Protein AF-A0ABD5DCV5-F1 (afdb_monomer_lite)

Secondary structure (DSSP, 8-state):
-EE--TT-EEEEEEESSS-EEEE-TTS-EEEEEE-TTS-SEEEE-TTS-EEEE----S-EEEEEEETTS-EEEEEEEEESS---EEEEE----S--HHHHHHHHH--HHHHHHHHHHHHH--

Sequence (122 aa):
MVPLTNGGQANIAVSNTDPNLFTVPGDRITAINSLDGGLTNQEQTDSGGAILATVSKKPFTFIVETERGLNFSIRAVPRAGSGRTIQLVSELAGTPGPAKAWEESNPYESLLVSLNRAVRQG

Radius of gyration: 21.51 Å; chains: 1; bounding box: 67×20×51 Å

InterPro domains:
  IPR010563 TraK, N-terminal [PF06586] (4-94)

pLDDT: mean 84.79, std 13.01, range [52.12, 97.12]

Foldseek 3Di:
DAEAAFVGEDEDEFEQAEKAKEDEPPWAWDDKAFDPQQWPDWAGDPVRIIITHHNDQDWGWMWTAIPLGGIYIYGYHYDHDDYYYHYYYYPPPDDDPVVVCVVVVDDPVVVVVVVVVVVVVD

Organism: Acinetobacter baumannii (NCBI:txid470)

Structure (mmCIF, N/CA/C/O backbone):
data_AF-A0ABD5DCV5-F1
#
_entry.id   AF-A0ABD5DCV5-F1
#
loop_
_atom_site.group_PDB
_atom_site.id
_atom_site.type_symbol
_atom_site.label_atom_id
_atom_site.label_alt_id
_atom_site.label_comp_id
_atom_site.label_asym_id
_atom_site.label_entity_id
_atom_site.label_seq_id
_atom_site.pdbx_PDB_ins_code
_atom_site.Cartn_x
_atom_site.Cartn_y
_atom_site.Cartn_z
_atom_site.occupancy
_atom_site.B_iso_or_equiv
_atom_site.auth_seq_id
_atom_site.auth_comp_id
_atom_site.auth_asym_id
_atom_site.auth_atom_id
_atom_site.pdbx_PDB_model_num
ATOM 1 N N . MET A 1 1 ? -3.895 -11.045 0.079 1.00 71.56 1 MET A N 1
ATOM 2 C CA . MET A 1 1 ? -3.896 -10.525 1.461 1.00 71.56 1 MET A CA 1
ATOM 3 C C . MET A 1 1 ? -2.581 -10.876 2.131 1.00 71.56 1 MET A C 1
ATOM 5 O O . MET A 1 1 ? -2.042 -11.937 1.831 1.00 71.56 1 MET A O 1
ATOM 9 N N . VAL A 1 2 ? -2.058 -9.991 2.975 1.00 78.44 2 VAL A N 1
ATOM 10 C CA . VAL A 1 2 ? -0.801 -10.180 3.709 1.00 78.44 2 VAL A CA 1
ATOM 11 C C . VAL A 1 2 ? -1.069 -9.912 5.193 1.00 78.44 2 VAL A C 1
ATOM 13 O O . VAL A 1 2 ? -1.374 -8.766 5.521 1.00 78.44 2 VAL A O 1
ATOM 16 N N . PRO A 1 3 ? -1.009 -10.933 6.068 1.00 77.94 3 PRO A N 1
ATOM 17 C CA . PRO A 1 3 ? -1.185 -10.745 7.501 1.00 77.94 3 PRO A CA 1
ATOM 18 C C . PRO A 1 3 ? 0.068 -10.107 8.112 1.00 77.94 3 PRO A C 1
ATOM 20 O O . PRO A 1 3 ? 1.186 -10.550 7.846 1.00 77.94 3 PRO A O 1
ATOM 23 N N . LEU A 1 4 ? -0.118 -9.070 8.921 1.00 77.50 4 LEU A N 1
ATOM 24 C CA . LEU A 1 4 ? 0.938 -8.305 9.574 1.00 77.50 4 LEU A CA 1
ATOM 25 C C . LEU A 1 4 ? 0.507 -7.913 10.984 1.00 77.50 4 LEU A C 1
ATOM 27 O O . LEU A 1 4 ? -0.622 -7.488 11.195 1.00 77.50 4 LEU A O 1
ATOM 31 N N . THR A 1 5 ? 1.421 -8.001 11.944 1.00 80.62 5 THR A N 1
ATOM 32 C CA . THR A 1 5 ? 1.266 -7.306 13.226 1.00 80.62 5 THR A CA 1
ATOM 33 C C . THR A 1 5 ? 1.616 -5.831 13.046 1.00 80.62 5 THR A C 1
ATOM 35 O O . THR A 1 5 ? 2.373 -5.483 12.136 1.00 80.62 5 THR A O 1
ATOM 38 N N . ASN A 1 6 ? 1.123 -4.956 13.924 1.00 78.75 6 ASN A N 1
ATOM 39 C CA . ASN A 1 6 ? 1.593 -3.570 13.960 1.00 78.75 6 ASN A CA 1
ATOM 40 C C . ASN A 1 6 ? 3.127 -3.533 14.145 1.00 78.75 6 ASN A C 1
ATOM 42 O O . ASN A 1 6 ? 3.665 -4.302 14.944 1.00 78.75 6 ASN A O 1
ATOM 46 N N . GLY A 1 7 ? 3.831 -2.706 13.372 1.00 77.94 7 GLY A N 1
ATOM 47 C CA . GLY A 1 7 ? 5.300 -2.683 13.294 1.00 77.94 7 GLY A CA 1
ATOM 48 C C . GLY A 1 7 ? 5.925 -3.855 12.530 1.00 77.94 7 GLY A C 1
ATOM 49 O O . GLY A 1 7 ? 7.148 -3.957 12.441 1.00 77.94 7 GLY A O 1
ATOM 50 N N . GLY A 1 8 ? 5.106 -4.752 11.979 1.00 84.81 8 GLY A N 1
ATOM 51 C CA . GLY A 1 8 ? 5.549 -5.924 11.238 1.00 84.81 8 GLY A CA 1
ATOM 52 C C . GLY A 1 8 ? 6.130 -5.581 9.866 1.00 84.81 8 GLY A C 1
ATOM 53 O O . GLY A 1 8 ? 5.837 -4.535 9.278 1.00 84.81 8 GLY A O 1
ATOM 54 N N . GLN A 1 9 ? 6.939 -6.505 9.336 1.00 89.12 9 GL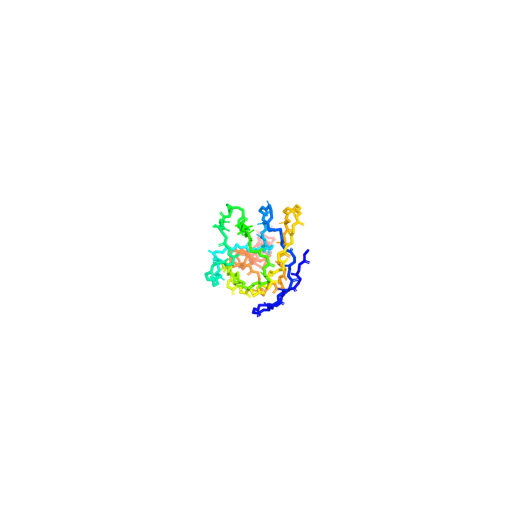N A N 1
ATOM 55 C CA . GLN A 1 9 ? 7.503 -6.407 7.991 1.00 89.12 9 GLN A CA 1
ATOM 56 C C . GLN A 1 9 ? 6.937 -7.475 7.049 1.00 89.12 9 GLN A C 1
ATOM 58 O O . GLN A 1 9 ? 6.884 -8.652 7.401 1.00 89.12 9 GLN A O 1
ATOM 63 N N . ALA A 1 10 ? 6.590 -7.081 5.820 1.00 88.19 10 ALA A N 1
ATOM 64 C CA . ALA A 1 10 ? 6.218 -8.004 4.747 1.00 88.19 10 ALA A CA 1
ATOM 65 C C . ALA A 1 10 ? 7.123 -7.872 3.523 1.00 88.19 10 ALA A C 1
ATOM 67 O O . ALA A 1 10 ? 7.481 -6.772 3.106 1.00 88.19 10 ALA A O 1
ATOM 68 N N . ASN A 1 11 ? 7.408 -9.009 2.886 1.00 92.62 11 ASN A N 1
ATOM 69 C CA . ASN A 1 11 ? 8.043 -9.067 1.572 1.00 92.62 11 ASN A CA 1
ATOM 70 C C . ASN A 1 11 ? 6.956 -9.186 0.498 1.00 92.62 11 ASN A C 1
ATOM 72 O O . ASN A 1 11 ? 6.256 -10.198 0.447 1.00 92.62 11 ASN A O 1
ATOM 76 N N . ILE A 1 12 ? 6.807 -8.176 -0.362 1.00 93.38 12 ILE A N 1
ATOM 77 C CA . ILE A 1 12 ? 5.691 -8.101 -1.316 1.00 93.38 12 ILE A CA 1
ATOM 78 C C . ILE A 1 12 ? 6.218 -7.869 -2.727 1.00 93.38 12 ILE A C 1
ATOM 80 O O . ILE A 1 12 ? 6.965 -6.928 -2.981 1.00 93.38 12 ILE A O 1
ATOM 84 N N . ALA A 1 13 ? 5.807 -8.722 -3.665 1.00 94.38 13 ALA A N 1
ATOM 85 C CA . ALA A 1 13 ? 6.066 -8.491 -5.079 1.00 94.38 13 ALA A CA 1
ATOM 86 C C . ALA A 1 13 ? 5.148 -7.379 -5.605 1.00 94.38 13 ALA A C 1
ATOM 88 O O . ALA A 1 13 ? 3.925 -7.496 -5.497 1.00 94.38 13 ALA A O 1
ATOM 89 N N . VAL A 1 14 ? 5.742 -6.345 -6.198 1.00 95.75 14 VAL A N 1
ATOM 90 C CA . VAL A 1 14 ? 5.033 -5.201 -6.793 1.00 95.75 14 VAL A CA 1
ATOM 91 C C . VAL A 1 14 ? 5.388 -5.080 -8.267 1.00 95.75 14 VAL A C 1
ATOM 93 O O . VAL A 1 14 ? 6.493 -5.455 -8.667 1.00 95.75 14 VAL A O 1
ATOM 96 N N . SER A 1 15 ? 4.466 -4.566 -9.074 1.00 96.75 15 SER A N 1
ATOM 97 C CA . SER A 1 15 ? 4.774 -4.215 -10.455 1.00 96.75 15 SER A CA 1
ATOM 98 C C . SER A 1 15 ? 5.695 -2.998 -10.507 1.00 96.75 15 SER A C 1
ATOM 100 O O . SER A 1 15 ? 5.516 -2.053 -9.737 1.00 96.75 15 SER A O 1
ATOM 102 N N . ASN A 1 16 ? 6.671 -3.032 -11.416 1.00 95.62 16 ASN A N 1
ATOM 103 C CA . ASN A 1 16 ? 7.461 -1.860 -11.796 1.00 95.62 16 ASN A CA 1
ATOM 104 C C . ASN A 1 16 ? 7.180 -1.344 -13.214 1.00 95.62 16 ASN A C 1
ATOM 106 O O . ASN A 1 16 ? 7.915 -0.5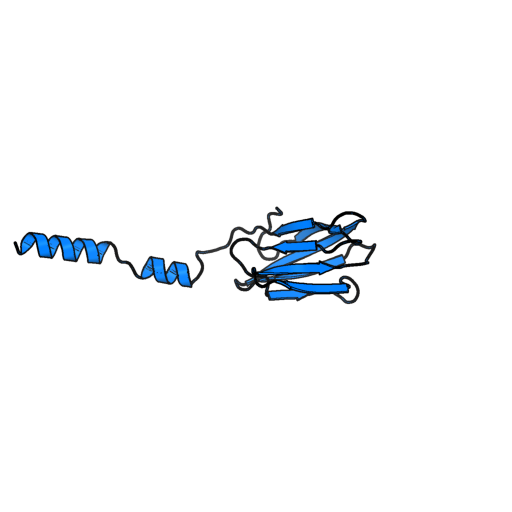01 -13.726 1.00 95.62 16 ASN A O 1
ATOM 110 N N . THR A 1 17 ? 6.152 -1.894 -13.857 1.00 96.19 17 THR A N 1
ATOM 111 C CA . THR A 1 17 ? 5.679 -1.480 -15.183 1.00 96.19 17 THR A CA 1
ATOM 112 C C . THR A 1 17 ? 4.261 -0.924 -15.142 1.00 96.19 17 THR A C 1
ATOM 114 O O . THR A 1 17 ? 3.892 -0.190 -16.047 1.00 96.19 17 THR A O 1
ATOM 117 N N . ASP A 1 18 ? 3.507 -1.221 -14.080 1.00 96.62 18 ASP A N 1
ATOM 118 C CA . ASP A 1 18 ? 2.138 -0.774 -13.843 1.00 96.62 18 ASP A CA 1
ATOM 119 C C . ASP A 1 18 ? 1.956 -0.314 -12.379 1.00 96.62 18 ASP A C 1
ATOM 121 O O . ASP A 1 18 ? 2.690 -0.765 -11.489 1.00 96.62 18 ASP A O 1
ATOM 125 N N . PRO A 1 19 ? 0.967 0.551 -12.088 1.00 96.25 19 PRO A N 1
ATOM 126 C CA . PRO A 1 19 ? 0.649 0.970 -10.724 1.00 96.25 19 PRO A CA 1
ATOM 127 C C . PRO A 1 19 ? 0.174 -0.181 -9.828 1.00 96.25 19 PRO A C 1
ATOM 129 O O . PRO A 1 19 ? -0.450 -1.141 -10.277 1.00 96.25 19 PRO A O 1
ATOM 132 N N . ASN A 1 20 ? 0.416 -0.059 -8.525 1.00 96.62 20 ASN A N 1
ATOM 133 C CA . ASN A 1 20 ? -0.030 -1.007 -7.506 1.00 96.62 20 ASN A CA 1
ATOM 134 C C . ASN A 1 20 ? -0.962 -0.300 -6.526 1.00 96.62 20 ASN A C 1
ATOM 136 O O . ASN A 1 20 ? -0.676 0.820 -6.124 1.00 96.62 20 ASN A O 1
ATOM 140 N N . LEU A 1 21 ? -2.036 -0.955 -6.101 1.00 97.12 21 LEU A N 1
ATOM 141 C CA . LEU A 1 21 ? -2.954 -0.441 -5.088 1.00 97.12 21 LEU A CA 1
ATOM 142 C C . LEU A 1 21 ? -2.715 -1.169 -3.766 1.00 97.12 21 LEU A C 1
ATOM 144 O O . LEU A 1 21 ? -2.768 -2.393 -3.719 1.00 97.12 21 LEU A O 1
ATOM 148 N N . PHE A 1 22 ? -2.509 -0.429 -2.687 1.00 96.25 22 PHE A N 1
ATOM 149 C CA . PHE A 1 22 ? -2.444 -0.947 -1.326 1.00 96.25 22 PHE A CA 1
ATOM 150 C C . PHE A 1 22 ? -3.681 -0.514 -0.549 1.00 96.25 22 PHE A C 1
ATOM 152 O O . PHE A 1 22 ? -4.135 0.618 -0.672 1.00 96.25 22 PHE A O 1
ATOM 159 N N . THR A 1 23 ? -4.230 -1.409 0.262 1.00 95.56 23 THR A N 1
ATOM 160 C CA . THR A 1 23 ? -5.413 -1.135 1.090 1.00 95.56 23 THR A CA 1
ATOM 161 C C . THR A 1 23 ? -5.264 -1.796 2.451 1.00 95.56 23 THR A C 1
ATOM 163 O O . THR A 1 23 ? -4.744 -2.913 2.525 1.00 95.56 23 THR A O 1
ATOM 166 N N . VAL A 1 24 ? -5.791 -1.165 3.496 1.00 93.19 24 VAL A N 1
ATOM 167 C CA . VAL A 1 24 ? -5.899 -1.739 4.842 1.00 93.19 24 VAL A CA 1
ATOM 168 C C . VAL A 1 24 ? -7.390 -1.872 5.163 1.00 93.19 24 VAL A C 1
ATOM 170 O O . VAL A 1 24 ? -8.075 -0.857 5.249 1.00 93.19 24 VAL A O 1
ATOM 173 N N . PRO A 1 25 ? -7.957 -3.086 5.268 1.00 90.31 25 PRO A N 1
ATOM 174 C CA . PRO A 1 25 ? -9.384 -3.238 5.538 1.00 90.31 25 PRO A CA 1
ATOM 175 C C . PRO A 1 25 ? -9.792 -2.569 6.855 1.00 90.31 25 PRO A C 1
ATOM 177 O O . PRO A 1 25 ? -9.188 -2.833 7.888 1.00 90.31 25 PRO A O 1
ATOM 180 N N . GLY A 1 26 ? -10.838 -1.739 6.828 1.00 88.62 26 GLY A N 1
ATOM 181 C CA . GLY A 1 26 ? -11.347 -1.058 8.027 1.00 88.62 26 GLY A CA 1
ATOM 182 C C . GLY A 1 26 ? -10.473 0.097 8.536 1.00 88.62 26 GLY A C 1
ATOM 183 O O . GLY A 1 26 ? -10.653 0.529 9.680 1.00 88.62 26 GLY A O 1
ATOM 184 N N . ASP A 1 27 ? -9.545 0.576 7.706 1.00 91.56 27 ASP A N 1
ATOM 185 C CA . ASP A 1 27 ? -8.634 1.678 8.005 1.00 91.56 27 ASP A CA 1
ATOM 186 C C . ASP A 1 27 ? -8.309 2.484 6.733 1.00 91.56 27 ASP A C 1
ATOM 188 O O . ASP A 1 27 ? -8.607 2.059 5.614 1.00 91.56 27 ASP A O 1
ATOM 192 N N . ARG A 1 28 ? -7.696 3.655 6.905 1.00 94.81 28 ARG A N 1
ATOM 193 C CA . ARG A 1 28 ? -7.270 4.556 5.831 1.00 94.81 28 ARG A CA 1
ATOM 194 C C . ARG A 1 28 ? -5.759 4.710 5.865 1.00 94.81 28 ARG A C 1
ATOM 196 O O . ARG A 1 28 ? -5.204 5.051 6.901 1.00 94.81 28 ARG A O 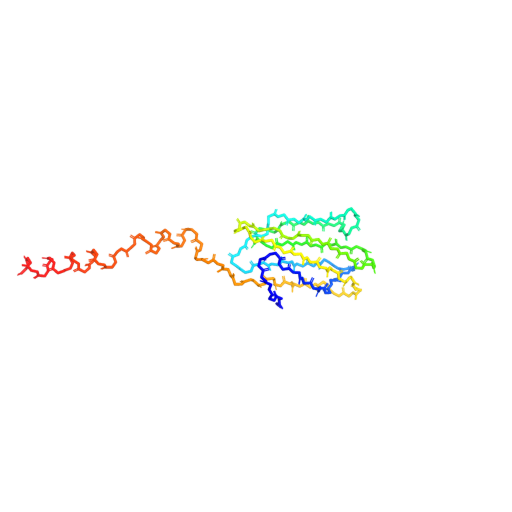1
ATOM 203 N N . ILE A 1 29 ? -5.095 4.512 4.731 1.00 95.38 29 ILE A N 1
ATOM 204 C CA . ILE A 1 29 ? -3.684 4.874 4.569 1.00 95.38 29 ILE A CA 1
ATOM 205 C C . ILE A 1 29 ? -3.589 6.401 4.511 1.00 95.38 29 ILE A C 1
ATOM 207 O O . ILE A 1 29 ? -4.305 7.049 3.750 1.00 95.38 29 ILE A O 1
ATOM 211 N N . THR A 1 30 ? -2.728 6.976 5.346 1.00 95.56 30 THR A N 1
ATOM 212 C CA . THR A 1 30 ? -2.557 8.431 5.480 1.00 95.56 30 THR A CA 1
ATOM 213 C C . THR A 1 30 ? -1.185 8.894 5.020 1.00 95.56 30 THR A C 1
ATOM 215 O O . THR A 1 30 ? -1.061 10.006 4.510 1.00 95.56 30 THR A O 1
ATOM 218 N N . ALA A 1 31 ? -0.164 8.041 5.130 1.00 94.38 31 ALA A N 1
ATOM 219 C CA . ALA A 1 31 ? 1.169 8.348 4.635 1.00 94.38 31 ALA A CA 1
ATOM 220 C C . ALA A 1 31 ? 1.878 7.113 4.079 1.00 94.38 31 ALA A C 1
ATOM 222 O O . ALA A 1 31 ? 1.669 5.977 4.519 1.00 94.38 31 ALA A O 1
ATOM 223 N N . ILE A 1 32 ? 2.744 7.368 3.097 1.00 94.19 32 ILE A N 1
ATOM 224 C CA . ILE A 1 32 ? 3.726 6.410 2.606 1.00 94.19 32 ILE A CA 1
ATOM 225 C C . ILE A 1 32 ? 5.087 7.089 2.618 1.00 94.19 32 ILE A C 1
ATOM 227 O O . ILE A 1 32 ? 5.274 8.151 2.034 1.00 94.19 32 ILE A O 1
ATOM 231 N N . ASN A 1 33 ? 6.037 6.457 3.299 1.00 91.38 33 ASN A N 1
ATOM 232 C CA . ASN A 1 33 ? 7.370 6.998 3.510 1.00 91.38 33 ASN A CA 1
ATOM 233 C C . ASN A 1 33 ? 8.404 6.022 2.943 1.00 91.38 33 ASN A C 1
ATOM 235 O O . ASN A 1 33 ? 8.578 4.915 3.447 1.00 91.38 33 ASN A O 1
ATOM 239 N N . SER A 1 34 ? 9.101 6.422 1.884 1.00 89.31 34 SER A N 1
ATOM 240 C CA . SER A 1 34 ? 10.200 5.659 1.280 1.00 89.31 34 SER A CA 1
ATOM 241 C C . SER A 1 34 ? 11.464 6.502 1.300 1.00 89.31 34 SER A C 1
ATOM 243 O O . SER A 1 34 ? 11.396 7.713 1.120 1.00 89.31 34 SER A O 1
ATOM 245 N N . LEU A 1 35 ? 12.621 5.854 1.437 1.00 82.94 35 LEU A N 1
ATOM 246 C CA . LEU A 1 35 ? 13.893 6.504 1.123 1.00 82.94 35 LEU A CA 1
ATOM 247 C C . LEU A 1 35 ? 13.943 6.857 -0.373 1.00 82.94 35 LEU A C 1
ATOM 249 O O . LEU A 1 35 ? 13.343 6.153 -1.202 1.00 82.94 35 LEU A O 1
ATOM 253 N N . ASP A 1 36 ? 14.642 7.949 -0.690 1.00 67.62 36 ASP A N 1
ATOM 254 C CA . ASP A 1 36 ? 14.652 8.571 -2.015 1.00 67.62 36 ASP A CA 1
ATOM 255 C C . ASP A 1 36 ? 14.964 7.571 -3.140 1.00 67.62 36 ASP A C 1
ATOM 257 O O . ASP A 1 36 ? 15.942 6.822 -3.102 1.00 67.62 36 ASP A O 1
ATOM 261 N N . GLY A 1 37 ? 14.103 7.569 -4.164 1.00 74.31 37 GLY A N 1
ATOM 262 C CA . GLY A 1 37 ? 14.270 6.794 -5.400 1.00 74.31 37 GLY A CA 1
ATOM 263 C C . GLY A 1 37 ? 13.572 5.430 -5.443 1.00 74.31 37 GLY A C 1
ATOM 264 O O . GLY A 1 37 ? 13.549 4.800 -6.501 1.00 74.31 37 GLY A O 1
ATOM 265 N N . GLY A 1 38 ? 12.973 4.966 -4.339 1.00 82.75 38 GLY A N 1
ATOM 266 C CA . GLY A 1 38 ? 12.194 3.720 -4.324 1.00 82.75 38 GLY A CA 1
ATOM 267 C C . GLY A 1 38 ? 10.858 3.825 -5.067 1.00 82.75 38 GLY A C 1
ATOM 268 O O . GLY A 1 38 ? 10.461 2.900 -5.776 1.00 82.75 38 GLY A O 1
ATOM 269 N N . LEU A 1 39 ? 10.181 4.967 -4.950 1.00 91.38 39 LEU A N 1
ATOM 270 C CA . LEU A 1 39 ? 8.850 5.220 -5.502 1.00 91.38 39 LEU A CA 1
ATOM 271 C C . LEU A 1 39 ? 8.892 6.418 -6.450 1.00 91.38 39 LEU A C 1
ATOM 273 O O . LEU A 1 39 ? 9.547 7.416 -6.162 1.00 91.38 39 LEU A O 1
ATOM 277 N N . THR A 1 40 ? 8.188 6.315 -7.575 1.00 91.75 40 THR A N 1
ATOM 278 C CA . THR A 1 40 ? 8.058 7.393 -8.569 1.00 91.75 40 THR A CA 1
ATOM 279 C C . THR A 1 40 ? 6.730 8.128 -8.471 1.00 91.75 40 THR A C 1
ATOM 281 O O . THR A 1 40 ? 6.641 9.265 -8.917 1.00 91.75 40 THR A O 1
ATOM 284 N N . ASN A 1 41 ? 5.702 7.489 -7.910 1.00 91.44 41 ASN A N 1
ATOM 285 C CA . ASN A 1 41 ? 4.431 8.129 -7.591 1.00 91.44 41 ASN A CA 1
ATOM 286 C C . ASN A 1 41 ? 3.800 7.462 -6.362 1.00 91.44 41 ASN A C 1
ATOM 288 O O . ASN A 1 41 ? 3.957 6.252 -6.163 1.00 91.44 41 ASN A O 1
ATOM 292 N N . GLN A 1 42 ? 3.109 8.267 -5.560 1.00 93.19 42 GLN A N 1
ATOM 293 C CA . GLN A 1 42 ? 2.388 7.878 -4.358 1.00 93.19 42 GLN A CA 1
ATOM 294 C C . GLN A 1 42 ? 1.130 8.744 -4.267 1.00 93.19 42 GLN A C 1
ATOM 296 O O . GLN A 1 42 ? 1.225 9.962 -4.140 1.00 93.19 42 GLN A O 1
ATOM 301 N N . GLU A 1 43 ? -0.039 8.122 -4.332 1.00 95.06 43 GLU A N 1
ATOM 302 C CA . GLU A 1 43 ? -1.321 8.825 -4.333 1.00 95.06 43 GLU A CA 1
ATOM 303 C C . GLU A 1 43 ? -2.278 8.154 -3.352 1.00 95.06 43 GLU A C 1
ATOM 305 O O . GLU A 1 43 ? -2.492 6.944 -3.416 1.00 95.06 43 GLU A O 1
ATOM 310 N N . GLN A 1 44 ? -2.862 8.929 -2.440 1.00 95.62 44 GLN A N 1
ATOM 311 C CA . GLN A 1 44 ? -3.924 8.431 -1.569 1.00 95.62 44 GLN A CA 1
ATOM 312 C C . GLN A 1 44 ? -5.253 8.460 -2.321 1.00 95.62 44 GLN A C 1
ATOM 314 O O . GLN A 1 44 ? -5.570 9.427 -3.004 1.00 95.62 44 GLN A O 1
ATOM 319 N N . THR A 1 45 ? -6.040 7.402 -2.177 1.00 94.81 45 THR A N 1
ATOM 320 C CA . THR A 1 45 ? -7.367 7.285 -2.793 1.00 94.81 45 THR A CA 1
ATOM 321 C C . THR A 1 45 ? -8.452 7.754 -1.828 1.00 94.81 45 THR A C 1
ATOM 323 O O . THR A 1 45 ? -8.339 7.571 -0.611 1.00 94.81 45 THR A O 1
ATOM 326 N N . ASP A 1 46 ? -9.576 8.239 -2.356 1.00 92.69 46 ASP A N 1
ATOM 327 C CA . ASP A 1 46 ? -10.741 8.617 -1.541 1.00 92.69 46 ASP A CA 1
ATOM 328 C C . ASP A 1 46 ? -11.262 7.445 -0.693 1.00 92.69 46 ASP A C 1
ATOM 330 O O . ASP A 1 46 ? -11.645 7.617 0.469 1.00 92.69 46 ASP A O 1
ATOM 334 N N . SER A 1 47 ? -11.168 6.225 -1.236 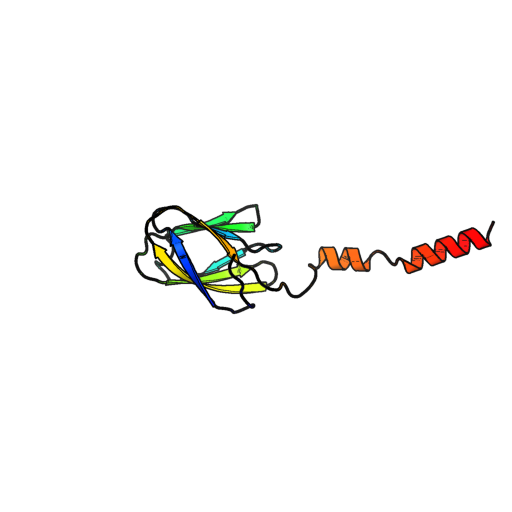1.00 91.25 47 SER A N 1
ATOM 335 C CA . SER A 1 47 ? -11.521 4.969 -0.560 1.00 91.25 47 SER A CA 1
ATOM 336 C C . SER A 1 47 ? -10.594 4.564 0.594 1.00 91.25 47 SER A C 1
ATOM 338 O O . SER A 1 47 ? -10.869 3.578 1.269 1.00 91.25 47 SER A O 1
ATOM 340 N N . GLY A 1 48 ? -9.500 5.294 0.826 1.00 92.75 48 GLY A N 1
ATOM 341 C CA . GLY A 1 48 ? -8.561 5.051 1.925 1.00 92.75 48 GLY A CA 1
ATOM 342 C C . GLY A 1 48 ? -7.446 4.045 1.631 1.00 92.75 48 GLY A C 1
ATOM 343 O O . GLY A 1 48 ? -6.687 3.690 2.529 1.00 92.75 48 GLY A O 1
ATOM 344 N N . GLY A 1 49 ? -7.314 3.592 0.385 1.00 95.88 49 GLY A N 1
ATOM 345 C CA . GLY A 1 49 ? -6.109 2.922 -0.109 1.00 95.88 49 GLY A CA 1
ATOM 346 C C . GLY A 1 49 ? -5.080 3.903 -0.670 1.00 95.88 49 GLY A C 1
ATOM 347 O O . GLY A 1 49 ? -5.350 5.097 -0.764 1.00 95.88 49 GLY A O 1
ATOM 348 N N . ALA A 1 50 ? -3.945 3.380 -1.122 1.00 96.50 50 ALA A N 1
ATOM 349 C CA . ALA A 1 50 ? -2.862 4.146 -1.721 1.00 96.50 50 ALA A CA 1
ATOM 350 C C . ALA A 1 50 ? -2.365 3.500 -3.019 1.00 96.50 50 ALA A C 1
ATOM 352 O O . ALA A 1 50 ? -2.063 2.304 -3.052 1.00 96.50 50 ALA A O 1
ATOM 353 N N . ILE A 1 51 ? -2.259 4.290 -4.083 1.00 96.75 51 ILE A N 1
ATOM 354 C CA . ILE A 1 51 ? -1.680 3.895 -5.364 1.00 96.75 51 ILE A CA 1
ATOM 355 C C . ILE A 1 51 ? -0.185 4.214 -5.350 1.00 96.75 51 ILE A C 1
ATOM 357 O O . ILE A 1 51 ? 0.242 5.307 -4.985 1.00 96.75 51 ILE A O 1
ATOM 361 N N . LEU A 1 52 ? 0.616 3.239 -5.765 1.00 94.94 52 LEU A N 1
ATOM 362 C CA . LEU A 1 52 ? 2.069 3.274 -5.749 1.00 94.94 52 LEU A CA 1
ATOM 363 C C . LEU A 1 52 ? 2.630 2.871 -7.107 1.00 94.94 52 LEU A C 1
ATOM 365 O O . LEU A 1 52 ? 2.346 1.782 -7.614 1.00 94.94 52 LEU A O 1
ATOM 369 N N . ALA A 1 53 ? 3.499 3.715 -7.655 1.00 95.31 53 ALA A N 1
ATOM 370 C CA . ALA A 1 53 ? 4.299 3.392 -8.827 1.00 95.31 53 ALA A CA 1
ATOM 371 C C . ALA A 1 53 ? 5.787 3.382 -8.471 1.00 95.31 53 ALA A C 1
ATOM 373 O O . ALA A 1 53 ? 6.274 4.190 -7.677 1.00 95.31 53 ALA A O 1
ATOM 374 N N . THR A 1 54 ? 6.521 2.463 -9.087 1.00 94.56 54 THR A N 1
ATOM 375 C CA . THR A 1 54 ? 7.976 2.386 -9.000 1.00 94.56 54 THR A CA 1
ATOM 376 C C . THR A 1 54 ? 8.528 1.962 -10.347 1.00 94.56 54 THR A C 1
ATOM 378 O O . THR A 1 54 ? 7.933 1.135 -11.026 1.00 94.56 54 THR A O 1
ATOM 381 N N . VAL A 1 55 ? 9.688 2.492 -10.721 1.00 94.62 55 VAL A N 1
ATOM 382 C CA . VAL A 1 55 ? 10.492 1.979 -11.845 1.00 94.62 55 VAL A CA 1
ATOM 383 C C . VAL A 1 55 ? 11.748 1.259 -11.349 1.00 94.62 55 VAL A C 1
ATOM 385 O O . VAL A 1 55 ? 12.603 0.852 -12.141 1.00 94.62 55 VAL A O 1
ATOM 388 N N . SER A 1 56 ? 11.884 1.096 -10.026 1.00 94.00 56 SER A N 1
ATOM 389 C CA . SER A 1 56 ? 13.026 0.418 -9.429 1.00 94.00 56 SER A CA 1
ATOM 390 C C . SER A 1 56 ? 13.091 -1.033 -9.902 1.00 94.00 56 SER A C 1
ATOM 392 O O . SER A 1 56 ? 12.083 -1.706 -10.122 1.00 94.00 56 SER A O 1
ATOM 394 N N . LYS A 1 57 ? 14.317 -1.531 -10.051 1.00 93.88 57 LYS A N 1
ATOM 395 C CA . LYS A 1 57 ? 14.612 -2.948 -10.316 1.00 93.88 57 LYS A CA 1
ATOM 396 C C . LYS A 1 57 ? 15.216 -3.647 -9.099 1.00 93.88 57 LYS A C 1
ATOM 398 O O . LYS A 1 57 ? 15.446 -4.851 -9.135 1.00 93.88 57 LYS A O 1
ATOM 403 N N . LYS A 1 58 ? 15.513 -2.895 -8.036 1.00 93.69 58 LYS A N 1
ATOM 404 C CA . LYS A 1 58 ? 16.108 -3.409 -6.801 1.00 93.69 58 LYS A CA 1
ATOM 405 C C . LYS A 1 58 ? 15.048 -3.433 -5.704 1.00 93.69 58 LYS A C 1
ATOM 407 O O . LYS A 1 58 ? 14.246 -2.501 -5.645 1.00 93.69 58 LYS A O 1
ATOM 412 N N . PRO A 1 59 ? 15.048 -4.450 -4.826 1.00 94.56 59 PRO A N 1
ATOM 413 C CA . PRO A 1 59 ? 14.209 -4.420 -3.643 1.00 94.56 59 PRO A CA 1
ATOM 414 C C . PRO A 1 59 ? 14.476 -3.168 -2.810 1.00 94.56 59 PRO A C 1
ATOM 416 O O . PRO A 1 59 ? 15.630 -2.775 -2.638 1.00 94.56 59 PRO A O 1
ATOM 419 N N . PHE A 1 60 ? 13.415 -2.571 -2.287 1.00 94.81 60 PHE A N 1
ATOM 420 C CA . PHE A 1 60 ? 13.481 -1.399 -1.420 1.00 94.81 60 PHE A CA 1
ATOM 421 C C . PHE A 1 60 ? 12.407 -1.501 -0.341 1.00 94.81 60 PHE A C 1
ATOM 423 O O . PHE A 1 60 ? 11.498 -2.328 -0.440 1.00 94.81 60 PHE A O 1
ATOM 430 N N . THR A 1 61 ? 12.529 -0.676 0.692 1.00 93.50 61 THR A N 1
ATOM 431 C CA . THR A 1 61 ? 11.585 -0.659 1.807 1.00 93.50 61 THR A CA 1
ATOM 432 C C . THR A 1 61 ? 10.868 0.678 1.855 1.00 93.50 61 THR A C 1
ATOM 434 O O . THR A 1 61 ? 11.505 1.720 1.704 1.00 93.50 61 THR A O 1
ATOM 437 N N . PHE A 1 62 ? 9.564 0.637 2.098 1.00 94.69 62 PHE A N 1
ATOM 438 C CA . PHE A 1 62 ? 8.766 1.805 2.440 1.00 94.69 62 PHE A CA 1
ATOM 439 C C . PHE A 1 62 ? 7.877 1.498 3.644 1.00 94.69 62 PHE A C 1
ATOM 441 O O . PHE A 1 62 ? 7.571 0.338 3.927 1.00 94.69 62 PHE A O 1
ATOM 448 N N . ILE A 1 63 ? 7.488 2.544 4.359 1.00 93.75 63 ILE A N 1
ATOM 449 C CA . ILE A 1 63 ? 6.599 2.484 5.511 1.00 93.75 63 ILE A CA 1
ATOM 450 C C . ILE A 1 63 ? 5.207 2.932 5.079 1.00 93.75 63 ILE A C 1
ATOM 452 O O . ILE A 1 63 ? 5.073 3.902 4.335 1.00 93.75 63 ILE A O 1
ATOM 456 N N . VAL A 1 64 ? 4.190 2.211 5.540 1.00 94.81 64 VAL A N 1
ATOM 457 C CA . VAL A 1 64 ? 2.775 2.571 5.404 1.00 94.81 64 VAL A CA 1
ATOM 458 C C . VAL A 1 64 ? 2.261 2.967 6.775 1.00 94.81 64 VAL A C 1
ATOM 460 O O . VAL A 1 64 ? 2.400 2.193 7.721 1.00 94.81 64 VAL A O 1
ATOM 463 N N . GLU A 1 65 ? 1.648 4.140 6.862 1.00 94.31 65 GLU A N 1
ATOM 464 C CA . GLU A 1 65 ? 0.992 4.642 8.068 1.00 94.31 65 GLU A CA 1
ATOM 465 C C . GLU A 1 65 ? -0.504 4.797 7.810 1.00 94.31 65 GLU A C 1
ATOM 467 O O . GLU A 1 65 ? -0.937 5.127 6.700 1.00 94.31 65 GLU A O 1
ATOM 472 N N . THR A 1 66 ? -1.292 4.529 8.842 1.00 94.12 66 THR A N 1
ATOM 473 C CA . THR A 1 66 ? -2.753 4.529 8.771 1.00 94.12 66 THR A CA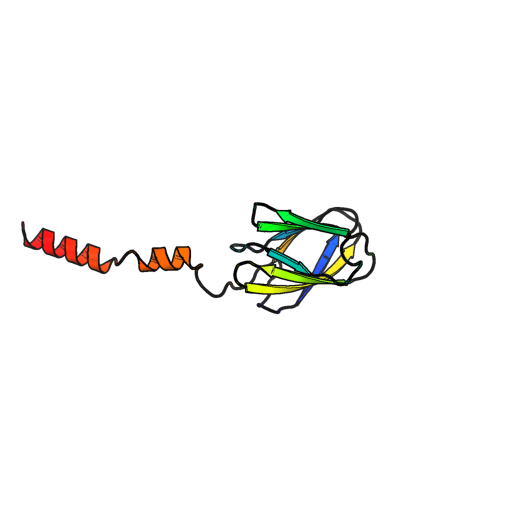 1
ATOM 474 C C . THR A 1 66 ? -3.370 5.487 9.779 1.00 94.12 66 THR A C 1
ATOM 476 O O . THR A 1 66 ? -2.747 5.855 10.776 1.00 94.12 66 THR A O 1
ATOM 479 N N . GLU A 1 67 ? -4.623 5.863 9.545 1.00 92.75 67 GLU A N 1
ATOM 480 C CA . GLU A 1 67 ? -5.394 6.757 10.406 1.00 92.75 67 GLU A CA 1
ATOM 481 C C . GLU A 1 67 ? -5.570 6.193 11.822 1.00 92.75 67 GLU A C 1
ATOM 483 O O . GLU A 1 67 ? -5.524 6.942 12.797 1.00 92.75 67 GLU A O 1
ATOM 488 N N . ARG A 1 68 ? -5.698 4.868 11.968 1.00 88.81 68 ARG A N 1
ATOM 489 C CA . ARG A 1 68 ? -5.848 4.221 13.283 1.00 88.81 68 ARG A CA 1
ATOM 490 C C . ARG A 1 68 ? -4.515 3.876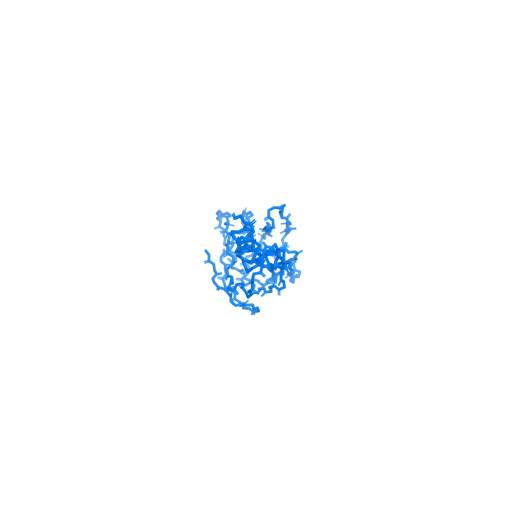 13.957 1.00 88.81 68 ARG A C 1
ATOM 492 O O . ARG A 1 68 ? -4.508 3.165 14.962 1.00 88.81 68 ARG A O 1
ATOM 499 N N . GLY A 1 69 ? -3.396 4.388 13.443 1.00 87.38 69 GLY A N 1
ATOM 500 C CA . GLY A 1 69 ? -2.076 4.277 14.070 1.00 87.38 69 GLY A CA 1
ATOM 501 C C . GLY A 1 69 ? -1.339 2.960 13.810 1.00 87.38 69 GLY A C 1
ATOM 502 O O . GLY A 1 69 ? -0.336 2.683 14.473 1.00 87.38 69 GLY A O 1
ATOM 503 N N . LEU A 1 70 ? -1.798 2.145 12.854 1.00 89.62 70 LEU A N 1
ATOM 504 C CA . LEU A 1 70 ? -1.024 1.007 12.359 1.00 89.62 70 LEU A CA 1
ATOM 505 C C . LEU A 1 70 ? 0.122 1.507 11.481 1.00 89.62 70 LEU A C 1
ATOM 507 O O . LEU A 1 70 ? -0.073 2.369 10.619 1.00 89.62 70 LEU A O 1
ATOM 511 N N . ASN A 1 71 ? 1.297 0.923 11.686 1.00 91.19 71 ASN A N 1
ATOM 512 C CA . ASN A 1 71 ? 2.483 1.122 10.873 1.00 91.19 71 ASN A CA 1
ATOM 513 C C . ASN A 1 71 ? 2.969 -0.223 10.318 1.00 91.19 71 ASN A C 1
ATOM 515 O O . ASN A 1 71 ? 3.072 -1.220 11.033 1.00 91.19 71 ASN A O 1
ATOM 519 N N . PHE A 1 72 ? 3.264 -0.257 9.020 1.00 91.25 72 PHE A N 1
ATOM 520 C CA . PHE A 1 72 ? 3.752 -1.454 8.337 1.00 91.25 72 PHE A CA 1
ATOM 521 C C . PHE A 1 72 ? 5.041 -1.156 7.589 1.00 91.25 72 PHE A C 1
ATOM 523 O O . PHE A 1 72 ? 5.127 -0.175 6.855 1.00 91.25 72 PHE A O 1
ATOM 530 N N . SER A 1 73 ? 6.022 -2.046 7.715 1.00 93.44 73 SER A N 1
ATOM 531 C CA . SER A 1 73 ? 7.231 -2.019 6.896 1.00 93.44 73 SER A CA 1
ATOM 532 C C . SER A 1 73 ? 7.055 -2.939 5.691 1.00 93.44 73 SER A C 1
ATOM 534 O O . SER A 1 73 ? 6.888 -4.150 5.825 1.00 93.44 73 SER A O 1
ATOM 536 N N . ILE A 1 74 ? 7.085 -2.391 4.481 1.00 94.31 74 ILE A N 1
ATOM 537 C CA . ILE A 1 74 ? 6.930 -3.171 3.254 1.00 94.31 74 ILE A CA 1
ATOM 538 C C . ILE A 1 74 ? 8.264 -3.227 2.529 1.00 94.31 74 ILE A C 1
ATOM 540 O O . ILE A 1 74 ? 8.737 -2.227 1.996 1.00 94.31 74 ILE A O 1
ATOM 544 N N . ARG A 1 75 ? 8.854 -4.422 2.450 1.00 94.44 75 ARG A N 1
ATOM 545 C CA . ARG A 1 75 ? 9.959 -4.704 1.536 1.00 94.44 75 ARG A CA 1
ATOM 546 C C . ARG A 1 75 ? 9.381 -5.067 0.170 1.00 94.44 75 ARG A C 1
ATOM 548 O O . ARG A 1 75 ? 9.006 -6.214 -0.090 1.00 94.44 75 ARG A O 1
ATOM 555 N N . ALA A 1 76 ? 9.315 -4.078 -0.708 1.00 94.38 76 ALA A N 1
ATOM 556 C CA . ALA A 1 76 ? 8.918 -4.261 -2.091 1.00 94.38 76 ALA A CA 1
ATOM 557 C C . ALA A 1 76 ? 9.981 -5.044 -2.866 1.00 94.38 76 ALA A C 1
ATOM 559 O O . ALA A 1 76 ? 11.174 -4.747 -2.797 1.00 94.38 76 ALA A O 1
ATOM 560 N N . VAL A 1 77 ? 9.535 -6.022 -3.652 1.00 95.94 77 VAL A N 1
ATOM 561 C CA . VAL A 1 77 ? 10.344 -6.765 -4.623 1.00 95.94 77 VAL A CA 1
ATOM 562 C C . VAL A 1 77 ? 9.780 -6.468 -6.015 1.00 95.94 77 VAL A C 1
ATOM 564 O O . VAL A 1 77 ? 8.831 -7.136 -6.437 1.00 95.94 77 VAL A O 1
ATOM 567 N N . PRO A 1 78 ? 10.314 -5.457 -6.721 1.00 95.44 78 PRO A N 1
ATOM 568 C CA . PRO A 1 78 ? 9.776 -5.040 -8.009 1.00 95.44 78 PRO A CA 1
ATOM 569 C C . PRO A 1 78 ? 9.938 -6.122 -9.082 1.00 95.44 78 PRO A C 1
ATOM 571 O O . PRO A 1 78 ? 10.991 -6.759 -9.178 1.00 95.44 78 PRO A O 1
ATOM 574 N N . ARG A 1 79 ? 8.900 -6.338 -9.894 1.00 95.31 79 ARG A N 1
ATOM 575 C CA . ARG A 1 79 ? 8.891 -7.269 -11.031 1.00 95.31 79 ARG A CA 1
ATOM 576 C C . ARG A 1 79 ? 8.096 -6.674 -12.190 1.00 95.31 79 ARG A C 1
ATOM 578 O O . ARG A 1 79 ? 7.090 -6.014 -11.960 1.00 95.31 79 ARG A O 1
ATOM 585 N N . ALA A 1 80 ? 8.512 -6.958 -13.421 1.00 95.44 80 ALA A N 1
ATOM 586 C CA . ALA A 1 80 ? 7.730 -6.586 -14.595 1.00 95.44 80 ALA A CA 1
ATOM 587 C C . ALA A 1 80 ? 6.434 -7.408 -14.654 1.00 95.44 80 ALA A C 1
ATOM 589 O O . ALA A 1 80 ? 6.442 -8.606 -14.352 1.00 95.44 80 ALA A O 1
ATOM 590 N N . GLY A 1 81 ? 5.339 -6.768 -15.056 1.00 93.12 81 GLY A N 1
ATOM 591 C CA . GLY A 1 81 ? 4.029 -7.394 -15.210 1.00 93.12 81 GLY A CA 1
ATOM 592 C C . GLY A 1 81 ? 2.895 -6.517 -14.696 1.00 93.12 81 GLY A C 1
ATOM 593 O O . GLY A 1 81 ? 3.107 -5.370 -14.315 1.00 93.12 81 GLY A O 1
ATOM 594 N N . SER A 1 82 ? 1.690 -7.078 -14.659 1.00 94.19 82 SER A N 1
ATOM 595 C CA . SER A 1 82 ? 0.493 -6.334 -14.272 1.00 94.19 82 SER A CA 1
ATOM 596 C C . SER A 1 82 ? 0.544 -5.826 -12.835 1.00 94.19 82 SER A C 1
ATOM 598 O O . SER A 1 82 ? 0.999 -6.524 -11.919 1.00 94.19 82 SER A O 1
ATOM 600 N N . GLY A 1 83 ? 0.014 -4.618 -12.660 1.00 92.56 83 GLY A N 1
ATOM 601 C CA . GLY A 1 83 ? -0.261 -4.001 -11.372 1.00 92.56 83 GLY A CA 1
ATOM 602 C C . GLY A 1 83 ? -1.091 -4.908 -10.470 1.00 92.56 83 GLY A C 1
ATOM 603 O O . GLY A 1 83 ? -1.851 -5.761 -10.938 1.00 92.56 83 GLY A O 1
ATOM 604 N N . ARG A 1 84 ? -0.927 -4.760 -9.156 1.00 91.81 84 ARG A N 1
ATOM 605 C CA . ARG A 1 84 ? -1.615 -5.606 -8.173 1.00 91.81 84 ARG A CA 1
ATOM 606 C C . ARG A 1 84 ? -2.356 -4.778 -7.145 1.00 91.81 84 ARG A C 1
ATOM 608 O O . ARG A 1 84 ? -1.901 -3.702 -6.771 1.00 91.81 84 ARG A O 1
ATOM 615 N N . THR A 1 85 ? -3.445 -5.345 -6.636 1.00 94.19 85 THR A N 1
ATOM 616 C CA . THR A 1 85 ? -4.114 -4.875 -5.422 1.00 94.19 85 THR A CA 1
ATOM 617 C C . THR A 1 85 ? -3.660 -5.721 -4.237 1.00 94.19 85 THR A C 1
ATOM 619 O O . THR A 1 85 ? -3.799 -6.946 -4.236 1.00 94.19 85 THR A O 1
ATOM 622 N N . ILE A 1 86 ? -3.099 -5.072 -3.224 1.00 94.44 86 ILE A N 1
ATOM 623 C CA . ILE A 1 86 ? -2.527 -5.685 -2.035 1.00 94.44 86 ILE A CA 1
ATOM 624 C C . ILE A 1 86 ? -3.327 -5.240 -0.815 1.00 94.44 86 ILE A C 1
ATOM 626 O O . ILE A 1 86 ? -3.334 -4.072 -0.440 1.00 94.44 86 ILE A O 1
ATOM 630 N N . GLN A 1 87 ? -3.960 -6.207 -0.157 1.00 93.12 87 GLN A N 1
ATOM 631 C CA . GLN A 1 87 ? -4.608 -5.996 1.134 1.00 93.12 87 GLN A CA 1
ATOM 632 C C . GLN A 1 87 ? -3.632 -6.320 2.265 1.00 93.12 87 GLN A C 1
ATOM 634 O O . GLN A 1 87 ? -3.222 -7.480 2.395 1.00 93.12 87 GLN A O 1
ATOM 639 N N . LEU A 1 88 ? -3.274 -5.311 3.057 1.00 89.25 88 LEU A N 1
ATOM 640 C CA . LEU A 1 88 ? -2.513 -5.444 4.297 1.00 89.25 88 LEU A CA 1
ATOM 641 C C . LEU A 1 88 ? -3.510 -5.674 5.430 1.00 89.25 88 LEU A C 1
ATOM 643 O O . LEU A 1 88 ? -4.375 -4.837 5.672 1.00 89.25 88 LEU A O 1
ATOM 647 N N . VAL A 1 89 ? -3.432 -6.828 6.080 1.00 83.69 89 VAL A N 1
ATOM 648 C CA . VAL A 1 89 ? -4.386 -7.225 7.116 1.00 83.69 89 VAL A CA 1
ATOM 649 C C . VAL A 1 89 ? -3.643 -7.289 8.435 1.00 83.69 89 VAL A C 1
ATOM 651 O O . VAL A 1 89 ? -2.697 -8.055 8.566 1.00 83.69 89 VAL A O 1
ATOM 654 N N . SER A 1 90 ? -4.082 -6.502 9.408 1.00 75.31 90 SER A N 1
ATOM 655 C CA . SER A 1 90 ? -3.670 -6.643 10.801 1.00 75.31 90 SER A CA 1
ATOM 656 C C . SER A 1 90 ? -4.871 -7.078 11.616 1.00 75.31 90 SER A C 1
ATOM 658 O O . SER A 1 90 ? -6.003 -6.722 11.283 1.00 75.31 90 SER A O 1
ATOM 660 N N . GLU A 1 91 ? -4.631 -7.805 12.705 1.00 64.12 91 GLU A N 1
ATOM 661 C CA . GLU A 1 91 ? -5.616 -7.882 13.778 1.00 64.12 91 GLU A CA 1
ATOM 662 C C . GLU A 1 91 ? -5.763 -6.457 14.317 1.00 64.12 91 GLU A C 1
ATOM 664 O O . GLU A 1 91 ? -4.898 -5.944 15.026 1.00 64.12 91 GLU A O 1
ATOM 669 N N . LEU A 1 92 ? -6.777 -5.742 13.832 1.00 55.88 92 LEU A N 1
ATOM 670 C CA . LEU A 1 92 ? -7.095 -4.401 14.294 1.00 55.88 92 LEU A CA 1
ATOM 671 C C . LEU A 1 92 ? -7.452 -4.509 15.773 1.00 55.88 92 LEU A C 1
ATOM 673 O O . LEU A 1 92 ? -8.499 -5.044 16.135 1.00 55.88 92 LEU A O 1
ATOM 677 N N . ALA A 1 93 ? -6.562 -4.017 16.631 1.00 52.69 93 ALA A N 1
ATOM 678 C CA . ALA A 1 93 ? -6.851 -3.875 18.043 1.00 52.69 93 ALA A CA 1
ATOM 679 C C . ALA A 1 93 ? -7.972 -2.836 18.207 1.00 52.69 93 ALA A C 1
ATOM 681 O O . ALA A 1 93 ? -7.760 -1.631 18.071 1.00 52.69 93 ALA A O 1
ATOM 682 N N . GLY A 1 94 ? -9.176 -3.331 18.489 1.00 53.84 94 GLY A N 1
ATOM 683 C CA . GLY A 1 94 ? -10.311 -2.553 18.973 1.00 53.84 94 GLY A CA 1
ATOM 684 C C . GLY A 1 94 ? -11.306 -2.099 17.906 1.00 53.84 94 GLY A C 1
ATOM 685 O O . GLY A 1 94 ? -10.967 -1.806 16.760 1.00 53.84 94 GLY A O 1
ATOM 686 N N . THR A 1 95 ? -12.569 -2.014 18.312 1.00 52.12 95 THR A N 1
ATOM 687 C CA . THR A 1 95 ? -13.648 -1.372 17.561 1.00 52.12 95 THR A CA 1
ATOM 688 C C . THR A 1 95 ? -13.320 0.116 17.348 1.00 52.12 95 THR A C 1
ATOM 690 O O . THR A 1 95 ? -12.889 0.777 18.297 1.00 52.12 95 THR A O 1
ATOM 693 N N . PRO A 1 96 ? -13.474 0.676 16.131 1.00 58.66 96 PRO A N 1
ATOM 694 C CA . PRO A 1 96 ? -13.203 2.093 15.892 1.00 58.66 96 PRO A CA 1
ATOM 695 C C . PRO A 1 96 ? -14.061 3.003 16.789 1.00 58.66 96 PRO A C 1
ATOM 697 O O . PRO A 1 96 ? -15.213 2.689 17.076 1.00 58.66 96 PRO A O 1
ATOM 700 N N . GLY A 1 97 ? -13.507 4.147 17.208 1.00 59.28 97 GLY A N 1
ATOM 701 C CA . GLY A 1 97 ? -14.110 5.069 18.186 1.00 59.28 97 GLY A CA 1
ATOM 702 C C . GLY A 1 97 ? -15.580 5.452 17.939 1.00 59.28 97 GLY A C 1
ATOM 703 O O . GLY A 1 97 ? -16.356 5.404 18.888 1.00 59.28 97 GLY A O 1
ATOM 704 N N . PRO A 1 98 ? -16.012 5.761 16.700 1.00 62.41 98 PRO A N 1
ATOM 705 C CA . PRO A 1 98 ? -17.421 6.046 16.410 1.00 62.41 98 PRO A CA 1
ATOM 706 C C . PRO A 1 98 ? -18.347 4.841 16.619 1.00 62.41 98 PRO A C 1
ATOM 708 O O . PRO A 1 98 ? -19.465 4.999 17.100 1.00 62.41 98 PRO A O 1
ATOM 711 N N . ALA A 1 99 ? -17.875 3.635 16.291 1.00 60.19 99 ALA A N 1
ATOM 712 C CA . ALA A 1 99 ? -18.618 2.403 16.530 1.00 60.19 99 ALA A CA 1
ATOM 713 C C . ALA A 1 99 ? -18.642 2.059 18.024 1.00 60.19 99 ALA A C 1
ATOM 715 O O . ALA A 1 99 ? -19.695 1.704 18.532 1.00 60.19 99 ALA A O 1
ATOM 716 N N . LYS A 1 100 ? -17.545 2.295 18.754 1.00 59.06 100 LYS A N 1
ATOM 717 C CA . LYS A 1 100 ? -17.518 2.190 20.219 1.00 59.06 100 LYS A CA 1
ATOM 718 C C . LYS A 1 100 ? -18.497 3.163 20.886 1.00 59.06 100 LYS A C 1
ATOM 720 O O . LYS A 1 100 ? -19.233 2.770 21.778 1.00 59.06 100 LYS A O 1
ATOM 725 N N . ALA A 1 101 ? -18.555 4.414 20.429 1.00 65.00 101 ALA A N 1
ATOM 726 C CA . ALA A 1 101 ? -19.499 5.402 20.949 1.00 65.00 101 ALA A CA 1
ATOM 727 C C . ALA A 1 101 ? -20.962 5.014 20.669 1.00 65.00 101 ALA A C 1
ATOM 729 O O . ALA A 1 101 ? -21.814 5.236 21.521 1.00 65.00 101 ALA A O 1
ATOM 730 N N . TRP A 1 102 ? -21.249 4.411 19.509 1.00 65.75 102 TRP A N 1
ATOM 731 C CA . TRP A 1 102 ? -22.568 3.856 19.184 1.00 65.75 102 TRP A CA 1
ATOM 732 C C . TRP A 1 102 ? -22.905 2.596 20.006 1.00 65.75 102 TRP A C 1
ATOM 734 O O . TRP A 1 102 ? -24.032 2.439 20.473 1.00 65.75 102 TRP A O 1
ATOM 744 N N . GLU A 1 103 ? -21.928 1.713 20.227 1.00 62.19 103 GLU A N 1
ATOM 745 C CA . GLU A 1 103 ? -22.061 0.527 21.086 1.00 62.19 103 GLU A CA 1
ATOM 746 C C . GLU A 1 103 ? -22.331 0.924 22.546 1.00 62.19 103 GLU A C 1
ATOM 748 O O . GLU A 1 103 ? -23.171 0.321 23.211 1.00 62.19 103 GLU A O 1
ATOM 753 N N . GLU A 1 104 ? -21.667 1.974 23.032 1.00 65.69 104 GLU A N 1
ATOM 754 C CA . GLU A 1 104 ? -21.843 2.515 24.383 1.00 65.69 104 GLU A CA 1
ATOM 755 C C . GLU A 1 104 ? -23.105 3.389 24.521 1.00 65.69 104 GLU A C 1
ATOM 757 O O . GLU A 1 104 ? -23.599 3.573 25.635 1.00 65.69 104 GLU A O 1
ATOM 762 N N . SER A 1 105 ? -23.670 3.914 23.423 1.00 64.44 105 SER A N 1
ATOM 763 C CA . SER A 1 105 ? -24.818 4.834 23.478 1.00 64.44 105 SER A CA 1
ATOM 764 C C . SER A 1 105 ? -26.176 4.159 23.665 1.00 64.44 105 SER A C 1
ATOM 766 O O . SER A 1 105 ? -27.154 4.855 23.942 1.00 64.44 105 SER A O 1
ATOM 768 N N . ASN A 1 106 ? -26.269 2.831 23.532 1.00 63.06 106 ASN A N 1
ATOM 769 C CA . ASN A 1 106 ? -27.536 2.107 23.645 1.00 63.06 106 ASN A CA 1
ATOM 770 C C . ASN A 1 106 ? -27.529 1.157 24.855 1.00 63.06 106 ASN A C 1
ATOM 772 O O . ASN A 1 106 ? -27.243 -0.034 24.706 1.00 63.06 106 ASN A O 1
ATOM 776 N N . PRO A 1 107 ? -27.914 1.627 26.058 1.00 65.69 107 PRO A N 1
ATOM 777 C CA . PRO A 1 107 ? -28.084 0.749 27.197 1.00 65.69 107 PRO A CA 1
ATOM 778 C C . PRO A 1 107 ? -29.367 -0.046 26.974 1.00 65.69 107 PRO A C 1
ATOM 780 O O . PRO A 1 107 ? -30.461 0.422 27.278 1.00 65.69 107 PRO A O 1
ATOM 783 N N . TYR A 1 108 ? -29.249 -1.264 26.449 1.00 59.66 108 TYR A N 1
ATOM 784 C CA . TYR A 1 108 ? -30.351 -2.232 26.407 1.00 59.66 108 TYR A CA 1
ATOM 785 C C . TYR A 1 108 ? -31.061 -2.349 27.771 1.00 59.66 108 TYR A C 1
ATOM 787 O O . TYR A 1 108 ? -32.274 -2.537 27.832 1.00 59.66 108 TYR A O 1
ATOM 795 N N . GLU A 1 109 ? -30.331 -2.136 28.871 1.00 61.38 109 GLU A N 1
ATOM 796 C CA . GLU A 1 109 ? -30.885 -2.048 30.223 1.00 61.38 109 GLU A CA 1
ATOM 797 C C . GLU A 1 109 ? -31.891 -0.903 30.414 1.00 61.38 109 GLU A C 1
ATOM 799 O O . GLU A 1 109 ? -32.917 -1.106 31.059 1.00 61.38 109 GLU A O 1
ATOM 804 N N . SER A 1 110 ? -31.666 0.287 29.845 1.00 68.44 110 SER A N 1
ATOM 805 C CA . SER A 1 110 ? -32.587 1.423 30.013 1.00 68.44 110 SER A CA 1
ATOM 806 C C . SER A 1 110 ? -33.908 1.197 29.272 1.00 68.44 110 SER A C 1
ATOM 808 O O . SER A 1 110 ? -34.973 1.556 29.780 1.00 68.44 110 SER A O 1
ATOM 810 N N . LEU A 1 111 ? -33.844 0.529 28.116 1.00 73.56 111 LEU A N 1
ATOM 811 C CA . LEU A 1 111 ? -34.994 0.070 27.335 1.00 73.56 111 LEU A CA 1
ATOM 812 C C . LEU A 1 111 ? -35.793 -1.005 28.079 1.00 73.56 111 LEU A C 1
ATOM 814 O O . LEU A 1 111 ? -37.018 -0.935 28.130 1.00 73.56 111 LEU A O 1
ATOM 818 N N . LEU A 1 112 ? -35.123 -1.969 28.712 1.00 74.56 112 LEU A N 1
ATOM 819 C CA . LEU A 1 112 ? -35.801 -2.986 29.520 1.00 74.56 112 LEU A CA 1
ATOM 820 C C . LEU A 1 112 ? -36.438 -2.387 30.777 1.00 74.56 112 LEU A C 1
ATOM 822 O O . LEU A 1 112 ? -37.559 -2.753 31.126 1.00 74.56 112 LEU A O 1
ATOM 826 N N . VAL A 1 113 ? -35.762 -1.450 31.445 1.00 77.81 113 VAL A N 1
ATOM 827 C CA . VAL A 1 113 ? -36.292 -0.765 32.634 1.00 77.81 113 VAL A CA 1
ATOM 828 C C . VAL A 1 113 ? -37.490 0.116 32.278 1.00 77.81 113 VAL A C 1
ATOM 830 O O . VAL A 1 113 ? -38.468 0.132 33.030 1.00 77.81 113 VAL A O 1
ATOM 833 N N . SER A 1 114 ? -37.454 0.826 31.147 1.00 81.19 114 SER A N 1
ATOM 834 C CA . SER A 1 114 ? -38.581 1.651 30.698 1.00 81.19 114 SER A CA 1
ATOM 835 C C . SER A 1 114 ? -39.789 0.793 30.315 1.00 81.19 114 SER A C 1
ATOM 837 O O . SER A 1 114 ? -40.897 1.080 30.770 1.00 81.19 114 SER A O 1
ATOM 839 N N . LEU A 1 115 ? -39.573 -0.314 29.598 1.00 79.50 115 LEU A N 1
ATOM 840 C CA . LEU A 1 115 ? -40.609 -1.299 29.278 1.00 79.50 115 LEU A CA 1
ATOM 841 C C . LEU A 1 115 ? -41.228 -1.912 30.539 1.00 79.50 115 LEU A C 1
ATOM 843 O O . LEU A 1 115 ? -42.449 -1.942 30.669 1.00 79.50 115 LEU A O 1
ATOM 847 N N . ASN A 1 116 ? -40.414 -2.345 31.506 1.00 78.69 116 ASN A N 1
ATOM 848 C CA . ASN A 1 116 ? -40.923 -2.927 32.754 1.00 78.69 116 ASN A CA 1
ATOM 849 C C . ASN A 1 116 ? -41.747 -1.921 33.573 1.00 78.69 116 ASN A C 1
ATOM 851 O O . ASN A 1 116 ? -42.756 -2.279 34.179 1.00 78.69 116 ASN A O 1
ATOM 855 N N . ARG A 1 117 ? -41.328 -0.648 33.594 1.00 82.31 117 ARG A N 1
ATOM 856 C CA . ARG A 1 117 ? -42.090 0.424 34.251 1.00 82.31 117 ARG A CA 1
ATOM 857 C C . ARG A 1 117 ? -43.415 0.691 33.543 1.00 82.31 117 ARG A C 1
ATOM 859 O O . ARG A 1 117 ? -44.415 0.835 34.234 1.00 82.31 117 ARG A O 1
ATOM 866 N N . ALA A 1 118 ? -43.430 0.704 32.211 1.00 83.25 118 ALA A N 1
ATOM 867 C CA . ALA A 1 118 ? -44.648 0.901 31.428 1.00 83.25 118 ALA A CA 1
ATOM 868 C C . ALA A 1 118 ? -45.660 -0.240 31.637 1.00 83.25 118 ALA A C 1
ATOM 870 O O . ALA A 1 118 ? -46.837 0.024 31.846 1.00 83.25 118 ALA A O 1
ATOM 871 N N . VAL A 1 119 ? -45.199 -1.497 31.677 1.00 82.19 119 VAL A N 1
ATOM 872 C CA . VAL A 1 119 ? -46.055 -2.672 31.939 1.00 82.19 119 VAL A CA 1
ATOM 873 C C . VAL A 1 119 ? -46.622 -2.674 33.362 1.00 82.19 119 VAL A C 1
ATOM 875 O O . VAL A 1 119 ? -47.720 -3.164 33.579 1.00 82.19 119 VAL A O 1
ATOM 878 N N . ARG A 1 120 ? -45.902 -2.114 34.341 1.00 74.06 120 ARG A N 1
ATOM 879 C CA . ARG A 1 120 ? -46.387 -1.979 35.727 1.00 74.06 120 ARG A CA 1
ATOM 880 C C . ARG A 1 120 ? -47.358 -0.814 35.950 1.00 74.06 120 ARG A C 1
ATOM 882 O O . ARG A 1 120 ? -47.923 -0.727 37.036 1.00 74.06 120 ARG A O 1
ATOM 889 N N . GLN A 1 121 ? -47.476 0.107 34.995 1.00 74.44 121 GLN A N 1
ATOM 890 C CA . GLN A 1 121 ? -48.324 1.303 35.092 1.00 74.44 121 GLN A CA 1
ATOM 891 C C . GLN A 1 121 ? -49.621 1.200 34.268 1.00 74.44 121 GLN A C 1
ATOM 893 O O . GLN A 1 121 ? -50.411 2.143 34.296 1.00 74.44 121 GLN A O 1
ATOM 898 N N . GLY A 1 122 ? -49.836 0.085 33.559 1.00 52.62 122 GLY A N 1
ATOM 899 C CA . GLY A 1 122 ? -51.121 -0.308 32.964 1.00 52.62 122 GLY A CA 1
ATOM 900 C C . GLY A 1 122 ? -51.784 -1.416 33.768 1.00 52.62 122 GLY A C 1
ATOM 901 O O . GLY A 1 122 ? -53.027 -1.505 33.690 1.00 52.62 122 GLY A O 1
#